Protein AF-A0A532D9R1-F1 (afdb_monomer_lite)

Structure (mmCIF, N/CA/C/O backbone):
data_AF-A0A532D9R1-F1
#
_entry.id   AF-A0A532D9R1-F1
#
loop_
_atom_site.group_PDB
_atom_site.id
_atom_site.type_symbol
_atom_site.label_atom_id
_atom_site.label_alt_id
_atom_site.label_comp_id
_atom_site.label_asym_id
_atom_site.label_entity_id
_atom_site.label_seq_id
_atom_site.pdbx_PDB_ins_code
_atom_site.Cartn_x
_atom_site.Cartn_y
_atom_site.Cartn_z
_atom_site.occupancy
_atom_site.B_iso_or_equiv
_atom_site.auth_seq_id
_atom_site.auth_comp_id
_atom_site.auth_asym_id
_atom_site.auth_atom_id
_atom_site.pdbx_PDB_model_num
ATOM 1 N N . MET A 1 1 ? 52.758 15.182 -0.377 1.00 34.88 1 MET A N 1
ATOM 2 C CA . MET A 1 1 ? 51.435 15.704 0.026 1.00 34.88 1 MET A CA 1
ATOM 3 C C . MET A 1 1 ? 50.407 15.158 -0.951 1.00 34.88 1 MET A C 1
ATOM 5 O O . MET A 1 1 ? 50.295 15.685 -2.047 1.00 34.88 1 MET A O 1
ATOM 9 N N . ASN A 1 2 ? 49.733 14.063 -0.595 1.00 30.78 2 ASN A N 1
ATOM 10 C CA . ASN A 1 2 ? 48.657 13.488 -1.401 1.00 30.78 2 ASN A CA 1
ATOM 11 C C . ASN A 1 2 ? 47.328 13.952 -0.807 1.00 30.78 2 ASN A C 1
ATOM 13 O O . ASN A 1 2 ? 46.931 13.490 0.258 1.00 30.78 2 ASN A O 1
ATOM 17 N N . ALA A 1 3 ? 46.669 14.891 -1.483 1.00 38.41 3 ALA A N 1
ATOM 18 C CA . ALA A 1 3 ? 45.278 15.217 -1.218 1.00 38.41 3 ALA A CA 1
ATOM 19 C C . ALA A 1 3 ? 44.418 14.140 -1.889 1.00 38.41 3 ALA A C 1
ATOM 21 O O . ALA A 1 3 ? 44.092 14.230 -3.073 1.00 38.41 3 ALA A O 1
ATOM 22 N N . GLN A 1 4 ? 44.106 13.087 -1.136 1.00 40.19 4 GLN A N 1
ATOM 23 C CA . GLN A 1 4 ? 43.098 12.113 -1.524 1.00 40.19 4 GLN A CA 1
ATOM 24 C C . GLN A 1 4 ? 41.750 12.828 -1.431 1.00 40.19 4 GLN A C 1
ATOM 26 O O . GLN A 1 4 ? 41.232 13.072 -0.345 1.00 40.19 4 GLN A O 1
ATOM 31 N N . ARG A 1 5 ? 41.254 13.281 -2.587 1.00 39.78 5 ARG A N 1
ATOM 32 C CA . ARG A 1 5 ? 39.916 13.849 -2.716 1.00 39.78 5 ARG A CA 1
ATOM 33 C C . ARG A 1 5 ? 38.932 12.757 -2.329 1.00 39.78 5 ARG A C 1
ATOM 35 O O . ARG A 1 5 ? 38.828 11.749 -3.022 1.00 39.78 5 ARG A O 1
ATOM 42 N N . ASP A 1 6 ? 38.284 12.980 -1.196 1.00 38.47 6 ASP A N 1
ATOM 43 C CA . ASP A 1 6 ? 37.125 12.244 -0.725 1.00 38.47 6 ASP A CA 1
ATOM 44 C C . ASP A 1 6 ? 36.079 12.290 -1.846 1.00 38.47 6 ASP A C 1
ATOM 46 O O . ASP A 1 6 ? 35.483 13.332 -2.137 1.00 38.47 6 ASP A O 1
ATOM 50 N N . ALA A 1 7 ? 35.989 11.192 -2.596 1.00 39.72 7 ALA A N 1
ATOM 51 C CA . ALA A 1 7 ? 35.008 11.031 -3.646 1.00 39.72 7 ALA A CA 1
ATOM 52 C C . ALA A 1 7 ? 33.656 10.950 -2.944 1.00 39.72 7 ALA A C 1
ATOM 54 O O . ALA A 1 7 ? 33.325 9.935 -2.330 1.00 39.72 7 ALA A O 1
ATOM 55 N N . GLY A 1 8 ? 32.929 12.067 -2.991 1.00 31.81 8 GLY A N 1
ATOM 56 C CA . GLY A 1 8 ? 31.609 12.219 -2.407 1.00 31.81 8 GLY A CA 1
ATOM 57 C C . GLY A 1 8 ? 30.758 10.987 -2.676 1.00 31.81 8 GLY A C 1
ATOM 58 O O . GLY A 1 8 ? 30.508 10.627 -3.827 1.00 31.81 8 GLY A O 1
ATOM 59 N N . LYS A 1 9 ? 30.326 10.339 -1.591 1.00 34.97 9 LYS A N 1
ATOM 60 C CA . LYS A 1 9 ? 29.245 9.361 -1.620 1.00 34.97 9 LYS A CA 1
ATOM 61 C C . LYS A 1 9 ? 28.060 10.012 -2.320 1.00 34.97 9 LYS A C 1
ATOM 63 O O . LYS A 1 9 ? 27.402 10.880 -1.749 1.00 34.97 9 LYS A O 1
ATOM 68 N N . VAL A 1 10 ? 27.803 9.575 -3.546 1.00 36.53 10 VAL A N 1
ATOM 69 C CA . VAL A 1 10 ? 26.497 9.705 -4.181 1.00 36.53 10 VAL A CA 1
ATOM 70 C C . VAL A 1 10 ? 25.509 9.111 -3.181 1.00 36.53 10 VAL A C 1
ATOM 72 O O . VAL A 1 10 ? 25.589 7.926 -2.855 1.00 36.53 10 VAL A O 1
ATOM 75 N N . GLN A 1 11 ? 24.674 9.961 -2.583 1.00 37.38 11 GLN A N 1
ATOM 76 C CA . GLN A 1 11 ? 23.560 9.497 -1.771 1.00 37.38 11 GLN A CA 1
ATOM 77 C C . GLN A 1 11 ? 22.656 8.722 -2.719 1.00 37.38 11 GLN A C 1
ATOM 79 O O . GLN A 1 11 ? 22.091 9.284 -3.655 1.00 37.38 11 GLN A O 1
ATOM 84 N N . ASP A 1 12 ? 22.633 7.412 -2.525 1.00 37.97 12 ASP A N 1
ATOM 85 C CA . ASP A 1 12 ? 21.871 6.464 -3.315 1.00 37.97 12 ASP A CA 1
ATOM 86 C C . ASP A 1 12 ? 20.381 6.710 -3.043 1.00 37.97 12 ASP A C 1
ATOM 88 O O . ASP A 1 12 ? 19.789 6.135 -2.134 1.00 37.97 12 ASP A O 1
ATOM 92 N N . GLY A 1 13 ? 19.790 7.657 -3.778 1.00 40.78 13 GLY A N 1
ATOM 93 C CA . GLY A 1 13 ? 18.375 8.034 -3.686 1.00 40.78 13 GLY A CA 1
ATOM 94 C C . GLY A 1 13 ? 17.411 6.902 -4.056 1.00 40.78 13 GLY A C 1
ATOM 95 O O . GLY A 1 13 ? 16.208 7.051 -3.873 1.00 40.78 13 GLY A O 1
ATOM 96 N N . ASN A 1 14 ? 17.944 5.767 -4.521 1.00 48.91 14 ASN A N 1
ATOM 97 C CA . ASN A 1 14 ? 17.221 4.529 -4.796 1.00 48.91 14 ASN A CA 1
ATOM 98 C C . ASN A 1 14 ? 17.449 3.441 -3.732 1.00 48.91 14 ASN A C 1
ATOM 100 O O . ASN A 1 14 ? 16.889 2.346 -3.845 1.00 48.91 14 ASN A O 1
ATOM 104 N N . ALA A 1 15 ? 18.251 3.700 -2.694 1.00 62.00 15 ALA A N 1
ATOM 105 C CA . ALA A 1 15 ? 18.447 2.738 -1.622 1.00 62.00 15 ALA A CA 1
ATOM 106 C C . ALA A 1 15 ? 17.147 2.590 -0.825 1.00 62.00 15 ALA A C 1
ATOM 108 O O . ALA A 1 15 ? 16.707 3.507 -0.131 1.00 62.00 15 ALA A O 1
ATOM 109 N N . THR A 1 16 ? 16.534 1.406 -0.912 1.00 75.75 16 THR A N 1
ATOM 110 C CA . THR A 1 16 ? 15.361 1.067 -0.098 1.00 75.75 16 THR A CA 1
ATOM 111 C C . THR A 1 16 ? 15.699 1.293 1.384 1.00 75.75 16 THR A C 1
ATOM 113 O O . THR A 1 16 ? 16.700 0.732 1.849 1.00 75.75 16 THR A O 1
ATOM 116 N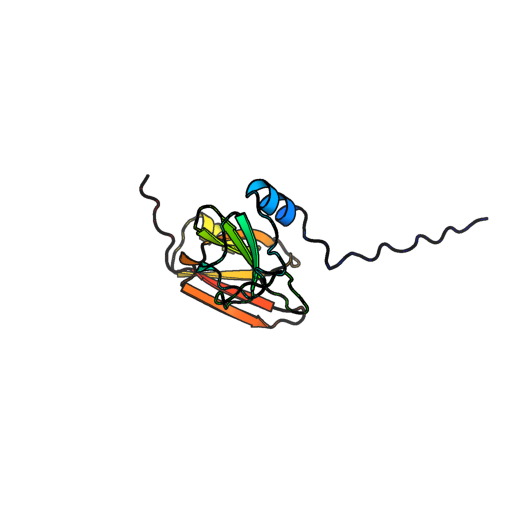 N . PRO A 1 17 ? 14.890 2.055 2.144 1.00 86.06 17 PRO A N 1
ATOM 117 C CA . PRO A 1 17 ? 15.116 2.275 3.570 1.00 86.06 17 PRO A CA 1
ATOM 118 C C . PRO A 1 17 ? 15.278 0.964 4.356 1.00 86.06 17 PRO A C 1
ATOM 120 O O . PRO A 1 17 ? 14.618 -0.036 4.070 1.00 86.06 17 PRO A O 1
ATOM 123 N N . ARG A 1 18 ? 16.155 0.954 5.373 1.00 89.25 18 ARG A N 1
ATOM 124 C CA . ARG A 1 18 ? 16.474 -0.263 6.156 1.00 89.25 18 ARG A CA 1
ATOM 125 C C . ARG A 1 18 ? 15.252 -0.888 6.823 1.00 89.25 18 ARG A C 1
ATOM 127 O O . ARG A 1 18 ? 15.166 -2.104 6.920 1.00 89.25 18 ARG A O 1
ATOM 134 N N . GLU A 1 19 ? 14.329 -0.061 7.286 1.00 91.12 19 GLU A N 1
ATOM 135 C CA . GLU A 1 19 ? 13.066 -0.492 7.888 1.00 91.12 19 GLU A CA 1
ATOM 136 C C . GLU A 1 19 ? 12.165 -1.246 6.904 1.00 91.12 19 GLU A C 1
ATOM 138 O O . GLU A 1 19 ? 11.629 -2.283 7.274 1.00 91.12 19 GLU A O 1
ATOM 143 N N . VAL A 1 20 ? 12.088 -0.813 5.639 1.00 91.94 20 VAL A N 1
ATOM 144 C CA . VAL A 1 20 ? 11.348 -1.528 4.586 1.00 91.94 20 VAL A CA 1
ATOM 145 C C . VAL A 1 20 ? 12.028 -2.863 4.278 1.00 91.94 20 VAL A C 1
ATOM 147 O O . VAL A 1 20 ? 11.363 -3.886 4.157 1.00 91.94 20 VAL A O 1
ATOM 150 N N . GLN A 1 21 ? 13.366 -2.895 4.212 1.00 93.19 21 GLN A N 1
ATOM 151 C CA . GLN A 1 21 ? 14.101 -4.156 4.033 1.00 93.19 21 GLN A CA 1
ATOM 152 C C . GLN A 1 21 ? 13.870 -5.132 5.194 1.00 93.19 21 GLN A C 1
ATOM 154 O O . GLN A 1 21 ? 13.704 -6.329 4.961 1.00 93.19 21 GLN A O 1
ATOM 159 N N . ARG A 1 22 ? 13.843 -4.627 6.435 1.00 94.44 22 ARG A N 1
ATOM 160 C CA . ARG A 1 22 ? 13.523 -5.427 7.620 1.00 94.44 22 ARG A CA 1
ATOM 161 C C . ARG A 1 22 ? 12.101 -5.981 7.527 1.00 94.44 22 ARG A C 1
ATOM 163 O O . ARG A 1 22 ? 11.944 -7.185 7.692 1.00 94.44 22 ARG A O 1
ATOM 170 N N . LEU A 1 23 ? 11.120 -5.141 7.187 1.00 94.62 23 LEU A N 1
ATOM 171 C CA . LEU A 1 23 ? 9.719 -5.546 7.044 1.00 94.62 23 LEU A CA 1
ATOM 172 C C . LEU A 1 23 ? 9.561 -6.668 6.005 1.00 94.62 23 LEU A C 1
ATOM 174 O O . LEU A 1 23 ? 9.000 -7.717 6.307 1.00 94.62 23 LEU A O 1
ATOM 178 N N . ARG A 1 24 ? 10.165 -6.508 4.817 1.00 95.88 24 ARG A N 1
ATOM 179 C CA . ARG A 1 24 ? 10.184 -7.554 3.778 1.00 95.88 24 ARG A CA 1
ATOM 180 C C . ARG A 1 24 ? 10.771 -8.868 4.287 1.00 95.88 24 ARG A C 1
ATOM 182 O O . ARG A 1 24 ? 10.243 -9.927 3.976 1.00 95.88 24 ARG A O 1
ATOM 189 N N . HIS A 1 25 ? 11.870 -8.817 5.039 1.00 95.88 25 HIS A N 1
ATOM 190 C CA . HIS A 1 25 ? 12.511 -10.019 5.571 1.00 95.88 25 HIS A CA 1
ATOM 191 C C . HIS A 1 25 ? 11.648 -10.707 6.638 1.00 95.88 25 HIS A C 1
ATOM 193 O O . HIS A 1 25 ? 11.501 -11.926 6.606 1.00 95.88 25 HIS A O 1
ATOM 199 N N . GLU A 1 26 ? 11.076 -9.942 7.570 1.00 95.44 26 GLU A N 1
ATOM 200 C CA . GLU A 1 26 ? 10.178 -10.450 8.618 1.00 95.44 26 GLU A CA 1
ATOM 201 C C . GLU A 1 26 ? 8.955 -11.156 8.015 1.00 95.44 26 GLU A C 1
ATOM 203 O O . GLU A 1 26 ? 8.581 -12.233 8.474 1.00 95.44 26 GLU A O 1
ATOM 208 N N . GLN A 1 27 ? 8.414 -10.611 6.924 1.00 95.56 27 GLN A N 1
ATOM 209 C CA . GLN A 1 27 ? 7.274 -11.155 6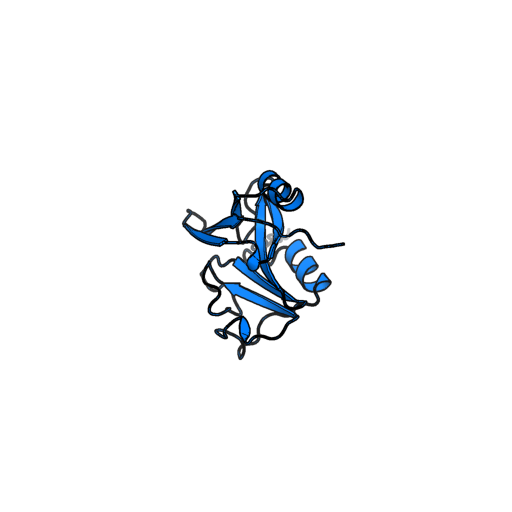.180 1.00 95.56 27 GLN A CA 1
ATOM 210 C C . GLN A 1 27 ? 7.668 -12.165 5.083 1.00 95.56 27 GLN A C 1
ATOM 212 O O . GLN A 1 27 ? 6.816 -12.621 4.323 1.00 95.56 27 GLN A O 1
ATOM 217 N N . GLN A 1 28 ? 8.957 -12.521 4.978 1.00 95.75 28 GLN A N 1
ATOM 218 C CA . GLN A 1 28 ? 9.504 -13.456 3.981 1.00 95.75 28 GLN A CA 1
ATOM 219 C C . GLN A 1 28 ? 9.158 -13.098 2.524 1.00 95.75 28 GLN A C 1
ATOM 221 O O . GLN A 1 28 ? 8.947 -13.969 1.678 1.00 95.75 28 GLN A O 1
ATOM 226 N N . LEU A 1 29 ? 9.117 -11.804 2.215 1.00 97.25 29 LEU A N 1
ATOM 227 C CA . LEU A 1 29 ? 8.734 -11.308 0.902 1.00 97.25 29 LEU A CA 1
ATOM 228 C C . LEU A 1 29 ? 9.897 -11.334 -0.082 1.00 97.25 29 LEU A C 1
ATOM 230 O O . LEU A 1 29 ? 11.017 -10.902 0.210 1.00 97.25 29 LEU A O 1
ATOM 234 N N . ARG A 1 30 ? 9.594 -11.733 -1.314 1.00 96.38 30 ARG A N 1
ATOM 235 C CA . ARG A 1 30 ? 10.472 -11.551 -2.474 1.00 96.38 30 ARG A CA 1
ATOM 236 C C . ARG A 1 30 ? 9.906 -10.497 -3.431 1.00 96.38 30 ARG A C 1
ATOM 238 O O . ARG A 1 30 ? 8.691 -10.313 -3.481 1.00 96.38 30 ARG A O 1
ATOM 245 N N . PRO A 1 31 ? 10.745 -9.823 -4.234 1.00 96.19 31 PRO A N 1
ATOM 246 C CA . PRO A 1 31 ? 10.226 -8.978 -5.301 1.00 96.19 31 PRO A CA 1
ATOM 247 C C . PRO A 1 31 ? 9.454 -9.814 -6.328 1.00 96.19 31 PRO A C 1
ATOM 249 O O . PRO A 1 31 ? 9.691 -11.022 -6.489 1.00 96.19 31 PRO A O 1
ATOM 252 N N . LEU A 1 32 ? 8.573 -9.148 -7.074 1.00 95.81 32 LEU A N 1
ATOM 253 C CA . LEU A 1 32 ? 8.010 -9.716 -8.295 1.00 95.81 32 LEU A CA 1
ATOM 254 C C . LEU A 1 32 ? 9.112 -10.051 -9.299 1.00 95.81 32 LEU A C 1
ATOM 256 O O . LEU A 1 32 ? 10.063 -9.294 -9.503 1.00 95.81 32 LEU A O 1
ATOM 260 N N . THR A 1 33 ? 8.954 -11.191 -9.957 1.00 94.69 33 THR A N 1
ATOM 261 C CA . THR A 1 33 ? 9.775 -11.576 -11.103 1.00 94.69 33 THR A CA 1
ATOM 262 C C . THR A 1 33 ? 9.333 -10.831 -12.364 1.00 94.69 33 THR A C 1
ATOM 264 O O . THR A 1 33 ? 8.229 -10.293 -12.441 1.00 94.69 33 THR A O 1
ATOM 267 N N . GLU A 1 34 ? 10.158 -10.860 -13.412 1.00 91.94 34 GLU A N 1
ATOM 268 C CA . GLU A 1 34 ? 9.803 -10.277 -14.715 1.00 91.94 34 GLU A CA 1
ATOM 269 C C . GLU A 1 34 ? 8.518 -10.871 -15.309 1.00 91.94 34 GLU A C 1
ATOM 271 O O . GLU A 1 34 ? 7.767 -10.165 -15.974 1.00 91.94 34 GLU A O 1
ATOM 276 N N . ARG A 1 35 ? 8.241 -12.155 -15.045 1.00 93.06 35 ARG A N 1
ATOM 277 C CA . ARG A 1 35 ? 7.025 -12.838 -15.518 1.00 93.06 35 ARG A CA 1
ATOM 278 C C . ARG A 1 35 ? 5.772 -12.406 -14.764 1.00 93.06 35 ARG A C 1
ATOM 280 O O . ARG A 1 35 ? 4.680 -12.495 -15.307 1.00 93.06 35 ARG A O 1
ATOM 287 N N . GLU A 1 36 ? 5.934 -11.981 -13.518 1.00 95.38 36 GLU A N 1
ATOM 288 C CA . GLU A 1 36 ? 4.845 -11.522 -12.655 1.00 95.38 36 GLU A CA 1
ATOM 289 C C . GLU A 1 36 ? 4.572 -10.020 -12.827 1.00 95.38 36 GLU A C 1
ATOM 291 O O . GLU A 1 36 ? 3.506 -9.534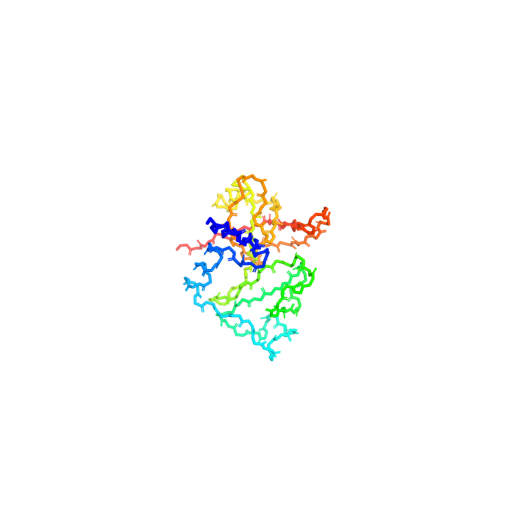 -12.456 1.00 95.38 36 GLU A O 1
ATOM 296 N N . ASN A 1 37 ? 5.504 -9.274 -13.424 1.00 93.75 37 ASN A N 1
ATOM 297 C CA . ASN A 1 37 ? 5.356 -7.850 -13.692 1.00 93.75 37 ASN A CA 1
ATOM 298 C C . ASN A 1 37 ? 4.143 -7.560 -14.594 1.00 93.75 37 ASN A C 1
ATOM 300 O O . ASN A 1 37 ? 4.019 -8.109 -15.686 1.00 93.75 37 ASN A O 1
ATOM 304 N N . GLY A 1 38 ? 3.258 -6.670 -14.148 1.00 91.94 38 GLY A N 1
ATOM 305 C CA . GLY A 1 38 ? 2.012 -6.341 -14.843 1.00 91.94 38 GLY A CA 1
ATOM 306 C C . GLY A 1 38 ? 0.898 -7.375 -14.651 1.00 91.94 38 GLY A C 1
ATOM 307 O O . GLY A 1 38 ? -0.157 -7.254 -15.269 1.00 91.94 38 GLY A O 1
ATOM 308 N N . THR A 1 39 ? 1.101 -8.380 -13.796 1.00 93.75 39 THR A N 1
ATOM 309 C CA . THR A 1 39 ? 0.062 -9.359 -13.458 1.00 93.75 39 THR A CA 1
ATOM 310 C C . THR A 1 39 ? -0.901 -8.778 -12.430 1.00 93.75 39 THR A C 1
ATOM 312 O O . THR A 1 39 ? -0.506 -8.005 -11.551 1.00 93.75 39 THR A O 1
ATOM 315 N N . LYS A 1 40 ? -2.175 -9.175 -12.528 1.00 93.31 40 LYS A N 1
ATOM 316 C CA . LYS A 1 40 ? -3.191 -8.807 -11.545 1.00 93.31 40 LYS A CA 1
ATOM 317 C C . LYS A 1 40 ? -2.873 -9.358 -10.168 1.00 93.31 40 LYS A C 1
ATOM 319 O O . LYS A 1 40 ? -2.494 -10.520 -10.044 1.00 93.31 40 LYS A O 1
ATOM 324 N N . ILE A 1 41 ? -3.110 -8.555 -9.138 1.00 92.38 41 ILE A N 1
ATOM 325 C CA . ILE A 1 41 ? -2.756 -8.907 -7.762 1.00 92.38 41 ILE A CA 1
ATOM 326 C C . ILE A 1 41 ? -3.448 -10.175 -7.243 1.00 92.38 41 ILE A C 1
ATOM 328 O O . ILE A 1 41 ? -2.851 -10.963 -6.505 1.00 92.38 41 ILE A O 1
ATOM 332 N N . GLU A 1 42 ? -4.676 -10.421 -7.698 1.00 91.12 42 GLU A N 1
ATOM 333 C CA . GLU A 1 42 ? -5.447 -11.638 -7.420 1.00 91.12 42 GLU A CA 1
ATOM 334 C C . GLU A 1 42 ? -4.752 -12.913 -7.929 1.00 91.12 42 GLU A C 1
ATOM 336 O O . GLU A 1 42 ? -4.845 -13.956 -7.290 1.00 91.12 42 GLU A O 1
ATOM 341 N N . ASN A 1 43 ? -3.989 -12.815 -9.024 1.00 94.44 43 ASN A N 1
ATOM 342 C CA . ASN A 1 43 ? -3.313 -13.941 -9.678 1.00 94.44 43 ASN A CA 1
ATOM 343 C C . ASN A 1 43 ? -1.860 -14.132 -9.218 1.00 94.44 43 ASN A C 1
ATOM 345 O O . ASN A 1 43 ? -1.206 -15.091 -9.628 1.00 94.44 43 ASN A O 1
ATOM 349 N N . LEU A 1 44 ? -1.331 -13.214 -8.407 1.00 95.62 44 LEU A N 1
ATOM 350 C CA . LEU A 1 44 ? 0.016 -13.322 -7.853 1.00 95.62 44 LEU A CA 1
ATOM 351 C C . LEU A 1 44 ? 0.042 -14.290 -6.660 1.00 95.62 44 LEU A C 1
ATOM 353 O O . LEU A 1 44 ? -0.952 -14.383 -5.938 1.00 95.62 44 LEU A O 1
ATOM 357 N N . PRO A 1 45 ? 1.155 -14.997 -6.412 1.00 96.12 45 PRO A N 1
ATOM 358 C CA . PRO A 1 45 ? 1.303 -15.805 -5.205 1.00 96.12 45 PRO A CA 1
ATOM 359 C C . PRO A 1 45 ? 1.449 -14.923 -3.955 1.00 96.12 45 PRO A C 1
ATOM 361 O O . PRO A 1 45 ? 1.744 -13.733 -4.060 1.00 96.12 45 PRO A O 1
ATOM 364 N N . ASP A 1 46 ? 1.285 -15.519 -2.776 1.00 96.88 46 ASP A N 1
ATOM 365 C CA . ASP A 1 46 ? 1.687 -14.894 -1.510 1.00 96.88 46 ASP A CA 1
ATOM 366 C C . ASP A 1 46 ? 3.217 -14.847 -1.365 1.00 96.88 46 ASP A C 1
ATOM 368 O O . ASP A 1 46 ? 3.956 -15.555 -2.057 1.00 96.88 46 ASP A O 1
ATOM 372 N N . GLY A 1 47 ? 3.694 -14.018 -0.435 1.00 97.31 47 GLY A N 1
ATOM 373 C CA . GLY A 1 47 ? 5.117 -13.845 -0.153 1.00 97.31 47 GLY A CA 1
ATOM 374 C C . GLY A 1 47 ? 5.805 -12.914 -1.148 1.00 97.31 47 GLY A C 1
ATOM 375 O O . GLY A 1 47 ? 6.990 -13.086 -1.439 1.00 97.31 47 GLY A O 1
ATOM 376 N N . ILE A 1 48 ? 5.071 -11.952 -1.715 1.00 97.56 48 ILE A N 1
ATOM 377 C CA . ILE A 1 48 ? 5.601 -11.024 -2.717 1.00 97.56 48 ILE A CA 1
ATOM 378 C C . ILE A 1 48 ? 5.467 -9.567 -2.293 1.00 97.56 48 ILE A C 1
ATOM 380 O O . ILE A 1 48 ? 4.590 -9.199 -1.513 1.00 97.56 48 ILE A O 1
ATOM 384 N N . TYR A 1 49 ? 6.324 -8.728 -2.867 1.00 96.94 49 TYR A N 1
ATOM 385 C CA . TYR A 1 49 ? 6.104 -7.291 -2.923 1.00 96.94 49 TYR A CA 1
ATOM 386 C C . TYR A 1 49 ? 6.291 -6.758 -4.342 1.00 96.94 49 TYR A C 1
ATOM 388 O O . TYR A 1 49 ? 7.123 -7.242 -5.117 1.00 96.94 49 TYR A O 1
ATOM 396 N N . GLY A 1 50 ? 5.517 -5.731 -4.664 1.00 95.31 50 GLY A N 1
ATOM 397 C CA . GLY A 1 50 ? 5.595 -4.982 -5.910 1.00 95.31 50 GLY A CA 1
ATOM 398 C C . GLY A 1 50 ? 5.219 -3.525 -5.687 1.00 95.31 50 GLY A C 1
ATOM 399 O O . GLY A 1 50 ? 5.143 -3.053 -4.555 1.00 95.31 50 GLY A O 1
ATOM 400 N N . PHE A 1 51 ? 4.975 -2.806 -6.774 1.00 94.38 51 PHE A N 1
ATOM 401 C CA . PHE A 1 51 ? 4.678 -1.382 -6.730 1.00 94.38 51 PHE A CA 1
ATOM 402 C C . PHE A 1 51 ? 3.433 -1.063 -7.535 1.00 94.38 51 PHE A C 1
ATOM 404 O O . PHE A 1 51 ? 3.247 -1.585 -8.637 1.00 94.38 51 PHE A O 1
ATOM 411 N N . SER A 1 52 ? 2.603 -0.180 -6.996 1.00 92.88 52 SER A N 1
ATOM 412 C CA . SER A 1 52 ? 1.520 0.433 -7.751 1.00 92.88 52 SER A CA 1
ATOM 413 C C . SER A 1 52 ? 1.148 1.795 -7.184 1.00 92.88 52 SER A C 1
ATOM 415 O O . SER A 1 52 ? 1.531 2.148 -6.071 1.00 92.88 52 SER A O 1
ATOM 417 N N . MET A 1 53 ? 0.410 2.573 -7.966 1.00 91.31 53 MET A N 1
ATOM 418 C CA . MET A 1 53 ? -0.245 3.783 -7.477 1.00 91.31 53 MET A CA 1
ATOM 419 C C . MET A 1 53 ? -1.531 3.391 -6.715 1.00 91.31 53 MET A C 1
ATOM 421 O O . MET A 1 53 ? -1.566 2.347 -6.065 1.00 91.31 53 MET A O 1
ATOM 425 N N . CYS A 1 54 ? -2.612 4.172 -6.803 1.00 91.31 54 CYS A N 1
ATOM 426 C CA . CYS A 1 54 ? -3.885 3.786 -6.180 1.00 91.31 54 CYS A CA 1
ATOM 427 C C . CYS A 1 54 ? -4.628 2.665 -6.929 1.00 91.31 54 CYS A C 1
ATOM 429 O O . CYS A 1 54 ? -5.576 2.094 -6.394 1.00 91.31 54 CYS A O 1
ATOM 431 N N . ASN A 1 55 ? -4.226 2.347 -8.165 1.00 85.56 55 ASN A N 1
ATOM 432 C CA . ASN A 1 55 ? -4.813 1.247 -8.922 1.00 85.56 55 ASN A CA 1
ATOM 433 C C . ASN A 1 55 ? -4.122 -0.088 -8.594 1.00 85.56 55 ASN A C 1
ATOM 435 O O . ASN A 1 55 ? -2.953 -0.271 -8.919 1.00 85.56 55 ASN A O 1
ATOM 439 N N . LEU A 1 56 ? -4.845 -1.050 -8.025 1.00 86.12 56 LEU A N 1
ATOM 440 C CA . LEU A 1 56 ? -4.324 -2.385 -7.706 1.00 86.12 56 LEU A CA 1
ATOM 441 C C . LEU A 1 56 ? -4.606 -3.449 -8.782 1.00 86.12 56 LEU A C 1
ATOM 443 O O . LEU A 1 56 ? -4.341 -4.630 -8.556 1.00 86.12 56 LEU A O 1
ATOM 447 N N . ASP A 1 57 ? -5.086 -3.051 -9.964 1.00 87.94 57 ASP A N 1
ATOM 448 C CA . ASP A 1 57 ? -5.363 -3.960 -11.084 1.00 87.94 57 ASP A CA 1
ATOM 449 C C . ASP A 1 57 ? -4.137 -4.760 -11.518 1.00 87.94 57 ASP A C 1
ATOM 451 O O . ASP A 1 57 ? -4.278 -5.877 -12.000 1.00 87.94 57 ASP A O 1
ATOM 455 N N . SER A 1 58 ? -2.933 -4.201 -11.383 1.00 91.19 58 SER A N 1
ATOM 456 C CA . SER A 1 58 ? -1.682 -4.876 -11.725 1.00 91.19 58 SER A CA 1
ATOM 457 C C . SER A 1 58 ? -0.523 -4.311 -10.921 1.00 91.19 58 SER A C 1
ATOM 459 O O . SER A 1 58 ? -0.457 -3.097 -10.725 1.00 91.19 58 SER A O 1
ATOM 461 N N . LEU A 1 59 ? 0.415 -5.166 -10.517 1.00 93.00 59 LEU A N 1
ATOM 462 C CA . LEU A 1 59 ? 1.617 -4.731 -9.807 1.00 93.00 59 LEU A CA 1
ATOM 463 C C . LEU A 1 59 ? 2.834 -4.675 -10.724 1.00 93.00 59 LEU A C 1
ATOM 465 O O . LEU A 1 59 ? 3.006 -5.505 -11.617 1.00 93.00 59 LEU A O 1
ATOM 469 N N . ARG A 1 60 ? 3.717 -3.713 -10.461 1.00 92.25 60 ARG A N 1
ATOM 470 C CA . ARG A 1 60 ? 5.007 -3.577 -11.138 1.00 92.25 60 ARG A CA 1
ATOM 471 C C . ARG A 1 60 ? 6.141 -4.118 -10.279 1.00 92.25 60 ARG A C 1
ATOM 473 O O . ARG A 1 60 ? 6.144 -3.944 -9.065 1.00 92.25 60 ARG A O 1
ATOM 480 N N . ALA A 1 61 ? 7.136 -4.731 -10.911 1.00 91.50 61 ALA A N 1
ATOM 481 C CA . ALA A 1 61 ? 8.333 -5.227 -10.227 1.00 91.50 61 ALA A CA 1
ATOM 482 C C . ALA A 1 61 ? 9.294 -4.104 -9.800 1.00 91.50 61 ALA A C 1
ATOM 484 O O . ALA A 1 61 ? 10.129 -4.297 -8.920 1.00 91.50 61 ALA A O 1
ATOM 485 N N . ASN A 1 62 ? 9.184 -2.921 -10.409 1.00 87.12 62 ASN A N 1
ATOM 486 C CA . ASN A 1 62 ? 9.989 -1.748 -10.092 1.00 87.12 62 ASN A CA 1
ATOM 487 C C . ASN A 1 62 ? 9.118 -0.485 -10.006 1.00 87.12 62 ASN A C 1
ATOM 489 O O . ASN A 1 62 ? 8.026 -0.420 -10.571 1.00 87.12 62 ASN A O 1
ATOM 493 N N . ARG A 1 63 ? 9.615 0.529 -9.289 1.00 80.94 63 ARG A N 1
ATOM 494 C CA . ARG A 1 63 ? 8.961 1.845 -9.183 1.00 80.94 63 ARG A CA 1
ATOM 495 C C . ARG A 1 63 ? 9.049 2.641 -10.496 1.00 80.94 63 ARG A C 1
ATOM 497 O O . ARG A 1 63 ? 8.219 3.515 -10.737 1.00 80.94 63 ARG A O 1
ATOM 504 N N . GLY A 1 64 ? 10.010 2.316 -11.368 1.00 70.81 64 GLY A N 1
ATOM 505 C CA . GLY A 1 64 ? 10.308 3.102 -12.571 1.00 70.81 64 GLY A CA 1
ATOM 506 C C . GLY A 1 64 ? 10.540 4.575 -12.218 1.00 70.81 64 GLY A C 1
ATOM 507 O O . GLY A 1 64 ? 11.106 4.868 -11.168 1.00 70.81 64 GLY A O 1
ATOM 508 N N . ASP A 1 65 ? 10.019 5.482 -13.045 1.00 64.38 65 ASP A N 1
ATOM 509 C CA . ASP A 1 65 ? 10.031 6.935 -12.794 1.00 64.38 65 ASP A CA 1
ATOM 510 C C . ASP A 1 65 ? 8.838 7.409 -11.939 1.00 64.38 65 ASP A C 1
ATOM 512 O O . ASP A 1 65 ? 8.611 8.605 -11.756 1.00 64.38 65 ASP A O 1
ATOM 516 N N . THR A 1 66 ? 8.020 6.476 -11.443 1.00 63.09 66 THR A N 1
ATOM 517 C CA . THR A 1 66 ? 6.794 6.781 -10.700 1.00 63.09 66 THR A CA 1
ATOM 518 C C . THR A 1 66 ? 6.996 6.593 -9.203 1.00 63.09 66 THR A C 1
ATOM 520 O O . THR A 1 66 ? 7.456 5.547 -8.747 1.00 63.09 66 THR A O 1
ATOM 523 N N . PHE A 1 67 ? 6.581 7.580 -8.408 1.00 76.25 67 PHE A N 1
ATOM 524 C CA . PHE A 1 67 ? 6.541 7.499 -6.945 1.00 76.25 67 PHE A CA 1
ATOM 525 C C . PHE A 1 67 ? 5.366 6.621 -6.482 1.00 76.25 67 PHE A C 1
ATOM 527 O O . PHE A 1 67 ? 4.467 7.099 -5.805 1.00 76.25 67 PHE A O 1
ATOM 534 N N . SER A 1 68 ? 5.359 5.351 -6.887 1.00 88.62 68 SER A N 1
ATOM 535 C CA . SER A 1 68 ? 4.335 4.351 -6.546 1.00 88.62 68 SER A CA 1
ATOM 536 C C . SER A 1 68 ? 4.424 3.937 -5.078 1.00 88.62 68 SER A C 1
ATOM 538 O O . SER A 1 68 ? 5.518 3.947 -4.524 1.00 88.62 68 SER A O 1
ATOM 540 N N . LEU A 1 69 ? 3.325 3.514 -4.454 1.00 92.12 69 LEU A N 1
ATOM 541 C CA . LEU A 1 69 ? 3.360 2.807 -3.172 1.00 92.12 69 LEU A CA 1
ATOM 542 C C . LEU A 1 69 ? 3.964 1.414 -3.336 1.00 92.12 69 LEU A C 1
ATOM 544 O O . LEU A 1 69 ? 3.959 0.827 -4.421 1.00 92.12 69 LEU A O 1
ATOM 548 N N . GLU A 1 70 ? 4.496 0.894 -2.238 1.00 94.81 70 GLU A N 1
ATOM 549 C CA . GLU A 1 70 ? 4.866 -0.509 -2.154 1.00 94.81 70 GLU A CA 1
ATOM 550 C C . GLU A 1 70 ? 3.660 -1.321 -1.710 1.00 94.81 70 GLU A C 1
ATOM 552 O O . GLU A 1 70 ? 2.936 -0.918 -0.801 1.00 94.81 70 GLU A O 1
ATOM 557 N N . ILE A 1 71 ? 3.433 -2.438 -2.388 1.00 96.56 71 ILE A N 1
ATOM 558 C CA . ILE A 1 71 ? 2.308 -3.326 -2.140 1.00 96.56 71 ILE A CA 1
ATOM 559 C C . ILE A 1 71 ? 2.871 -4.663 -1.698 1.00 96.56 71 ILE A C 1
ATOM 561 O O . ILE A 1 71 ? 3.639 -5.280 -2.440 1.00 96.56 71 ILE A O 1
ATOM 565 N N . HIS A 1 72 ? 2.493 -5.103 -0.504 1.00 97.12 72 HIS A N 1
ATOM 566 C CA . HIS A 1 72 ? 2.843 -6.421 0.013 1.00 97.12 72 HIS A CA 1
ATOM 567 C C . HIS A 1 72 ? 1.658 -7.367 -0.152 1.00 97.12 72 HIS A C 1
ATOM 569 O O . HIS A 1 72 ? 0.504 -6.961 -0.013 1.00 97.12 72 HIS A O 1
ATOM 575 N N . LYS A 1 73 ? 1.943 -8.638 -0.435 1.00 97.06 73 LYS A N 1
ATOM 576 C CA . LYS A 1 73 ? 0.958 -9.716 -0.374 1.00 97.06 73 LYS A CA 1
ATOM 577 C C . LYS A 1 73 ? 1.540 -10.874 0.423 1.00 97.06 73 LYS A C 1
ATOM 579 O O . LYS A 1 73 ? 2.496 -11.512 -0.020 1.00 97.06 73 LYS A O 1
ATOM 584 N N . HIS A 1 74 ? 0.966 -11.141 1.586 1.00 96.31 74 HIS A N 1
ATOM 585 C CA . HIS A 1 74 ? 1.323 -12.267 2.444 1.00 96.31 74 HIS A CA 1
ATOM 586 C C . HIS A 1 74 ? 0.117 -12.700 3.268 1.00 96.31 74 HIS A C 1
ATOM 588 O O . HIS A 1 74 ? -0.774 -11.900 3.538 1.00 96.31 74 HIS A O 1
ATOM 594 N N . GLU A 1 75 ? 0.098 -13.973 3.664 1.00 94.31 75 GLU A N 1
ATOM 595 C CA . GLU A 1 75 ? -0.982 -14.549 4.480 1.00 94.31 75 GLU A CA 1
ATOM 596 C C . GLU A 1 75 ? -2.381 -14.350 3.856 1.00 94.31 75 GLU A C 1
ATOM 598 O O . GLU A 1 75 ? -3.373 -14.184 4.559 1.00 94.31 75 GLU A O 1
ATOM 603 N N . GLY A 1 76 ? -2.468 -14.338 2.521 1.00 93.44 76 GLY A N 1
ATOM 604 C CA . GLY A 1 76 ? -3.694 -14.068 1.770 1.00 93.44 76 GLY A CA 1
ATOM 605 C C . GLY A 1 76 ? -4.183 -12.614 1.796 1.00 93.44 76 GLY A C 1
ATOM 606 O O . GLY A 1 76 ? -5.193 -12.318 1.157 1.00 93.44 76 GLY A O 1
ATOM 607 N N . ILE A 1 77 ? -3.488 -11.704 2.484 1.00 95.12 77 ILE A N 1
ATOM 608 C CA . ILE A 1 77 ? -3.874 -10.299 2.640 1.00 95.12 77 ILE A CA 1
ATOM 609 C C . ILE A 1 77 ? -2.960 -9.415 1.785 1.00 95.12 77 ILE A C 1
ATOM 611 O O . ILE A 1 77 ? -1.762 -9.664 1.634 1.00 95.12 77 ILE A O 1
ATOM 615 N N . VAL A 1 78 ? -3.544 -8.369 1.200 1.00 96.12 78 VAL A N 1
ATOM 616 C CA . VAL A 1 78 ? -2.815 -7.335 0.461 1.00 96.12 78 VAL A CA 1
ATOM 617 C C . VAL A 1 78 ? -2.710 -6.082 1.315 1.00 96.12 78 VAL A C 1
ATOM 619 O O . VAL A 1 78 ? -3.723 -5.603 1.825 1.00 96.12 78 VAL A O 1
ATOM 622 N N . PHE A 1 79 ? -1.515 -5.504 1.389 1.00 96.75 79 PHE A N 1
ATOM 623 C CA . PHE A 1 79 ? -1.233 -4.310 2.175 1.00 96.75 79 PHE A CA 1
ATOM 624 C C . PHE A 1 79 ? -0.678 -3.180 1.313 1.00 96.75 79 PHE A C 1
ATOM 626 O O . PHE A 1 79 ? 0.189 -3.400 0.464 1.00 96.75 79 PHE A O 1
ATOM 633 N N . TYR A 1 80 ? -1.131 -1.955 1.584 1.00 96.56 80 TYR A N 1
ATOM 634 C CA . TYR A 1 80 ? -0.379 -0.754 1.234 1.00 96.56 80 TYR A CA 1
ATOM 635 C C . TYR A 1 80 ? 0.733 -0.549 2.259 1.00 96.56 80 TYR A C 1
ATOM 637 O O . TYR A 1 80 ? 0.475 -0.595 3.461 1.00 96.56 80 TYR A O 1
ATOM 645 N N . VAL A 1 81 ? 1.943 -0.261 1.784 1.00 96.00 81 VAL A N 1
ATOM 646 C CA . VAL A 1 81 ? 3.108 0.027 2.624 1.00 96.00 81 VAL A CA 1
ATOM 647 C C . VAL A 1 81 ? 3.658 1.404 2.292 1.00 96.00 81 VAL A C 1
ATOM 649 O O . VAL A 1 81 ? 3.903 1.752 1.130 1.00 96.00 81 VAL A O 1
ATOM 652 N N . GLY A 1 82 ? 3.871 2.202 3.333 1.00 94.44 82 GLY A N 1
ATOM 653 C CA . GLY A 1 82 ? 4.407 3.544 3.184 1.00 94.44 82 GLY A CA 1
ATOM 654 C C . GLY A 1 82 ? 4.602 4.263 4.508 1.00 94.44 82 GLY A C 1
ATOM 655 O O . GLY A 1 82 ? 4.550 3.681 5.586 1.00 94.44 82 GLY A O 1
ATOM 656 N N . TYR A 1 83 ? 4.856 5.557 4.397 1.00 94.19 83 TYR A N 1
ATOM 657 C CA . TYR A 1 83 ? 5.189 6.442 5.500 1.00 94.19 83 TYR A CA 1
ATOM 658 C C . TYR A 1 83 ? 4.049 7.408 5.770 1.00 94.19 83 TYR A C 1
ATOM 660 O O . TYR A 1 83 ? 3.582 8.070 4.842 1.00 94.19 83 TYR A O 1
ATOM 668 N N . ALA A 1 84 ? 3.642 7.540 7.025 1.00 94.19 84 ALA A N 1
ATOM 669 C CA . ALA A 1 84 ? 2.650 8.519 7.460 1.00 94.19 84 ALA A CA 1
ATOM 670 C C . ALA A 1 84 ? 3.076 9.158 8.784 1.00 94.19 84 ALA A C 1
ATOM 672 O O . ALA A 1 84 ? 4.003 8.685 9.439 1.00 94.19 84 ALA A O 1
ATOM 673 N N . SER A 1 85 ? 2.421 10.254 9.170 1.00 93.38 85 SER A N 1
ATOM 674 C CA . SER A 1 85 ? 2.643 10.855 10.484 1.00 93.38 85 SER A CA 1
ATOM 675 C C . SER A 1 85 ? 2.216 9.901 11.598 1.00 93.38 85 SER A C 1
ATOM 677 O O . SER A 1 85 ? 1.228 9.176 11.456 1.00 93.38 85 SER A O 1
ATOM 679 N N . ASP A 1 86 ? 2.907 9.968 12.736 1.00 91.69 86 ASP A N 1
ATOM 680 C CA . ASP A 1 86 ? 2.537 9.192 13.926 1.00 91.69 86 ASP A CA 1
ATOM 681 C C . ASP A 1 86 ? 1.077 9.437 14.348 1.00 91.69 86 ASP A C 1
ATOM 683 O O . ASP A 1 86 ? 0.404 8.511 14.775 1.00 91.69 86 ASP A O 1
ATOM 68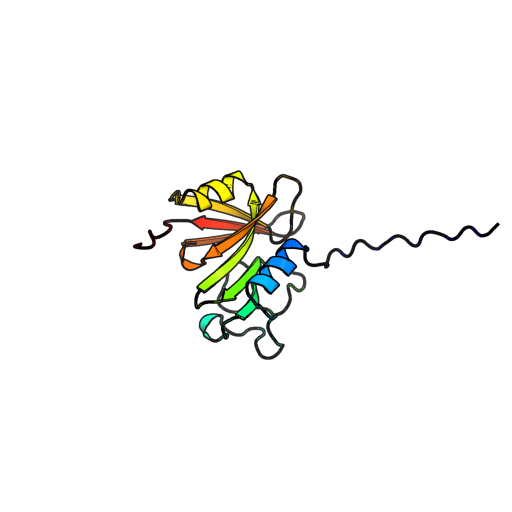7 N N . GLU A 1 87 ? 0.537 10.649 14.150 1.00 91.56 87 GLU A N 1
ATOM 688 C CA . GLU A 1 87 ? -0.882 10.942 14.409 1.00 91.56 87 GLU A CA 1
ATOM 689 C C . GLU A 1 87 ? -1.823 10.097 13.532 1.00 91.56 87 GLU A C 1
ATOM 691 O O . GLU A 1 87 ? -2.822 9.568 14.018 1.00 91.56 87 GLU A O 1
ATOM 696 N N . HIS A 1 88 ? -1.531 9.961 12.234 1.00 92.31 88 HIS A N 1
ATOM 697 C CA . HIS A 1 88 ? -2.354 9.145 11.341 1.00 92.31 88 HIS A CA 1
ATOM 698 C C . HIS A 1 88 ? -2.228 7.654 11.658 1.00 92.31 88 HIS A C 1
ATOM 700 O O . HIS A 1 88 ? -3.226 6.933 11.622 1.00 92.31 88 HIS A O 1
ATOM 706 N N . ILE A 1 89 ? -1.019 7.204 11.994 1.00 91.94 89 ILE A N 1
ATOM 707 C CA . ILE A 1 89 ? -0.770 5.816 12.389 1.00 91.94 89 ILE A CA 1
ATOM 708 C C . ILE A 1 89 ? -1.482 5.512 13.705 1.00 91.94 89 ILE A C 1
ATOM 710 O O . ILE A 1 89 ? -2.117 4.472 13.816 1.00 91.94 89 ILE A O 1
ATOM 714 N N . GLU A 1 90 ? -1.479 6.427 14.670 1.00 92.38 90 GLU A N 1
ATOM 715 C CA . GLU A 1 90 ? -2.190 6.243 15.935 1.00 92.38 90 GLU A CA 1
ATOM 716 C C . GLU A 1 90 ? -3.700 6.090 15.715 1.00 92.38 90 GLU A C 1
ATOM 718 O O . GLU A 1 90 ? -4.317 5.213 16.314 1.00 92.38 90 GLU A O 1
ATOM 723 N N . LYS A 1 91 ? -4.315 6.868 14.811 1.00 91.19 91 LYS A N 1
ATOM 724 C CA . LYS A 1 91 ? -5.739 6.690 14.446 1.00 91.19 91 LYS A CA 1
ATOM 725 C C . LYS A 1 91 ? -6.012 5.286 13.898 1.00 91.19 91 LYS A C 1
ATOM 727 O O . LYS A 1 91 ? -7.020 4.676 14.254 1.00 91.19 91 LYS A O 1
ATOM 732 N N . TYR A 1 92 ? -5.094 4.766 13.086 1.00 91.12 92 TYR A N 1
ATOM 733 C CA . TYR A 1 92 ? -5.144 3.401 12.568 1.00 91.12 92 TYR A CA 1
ATOM 734 C C . TYR A 1 92 ? -4.986 2.347 13.674 1.00 91.12 92 TYR A C 1
ATOM 736 O O . TYR A 1 92 ? -5.836 1.468 13.808 1.00 91.12 92 TYR A O 1
ATOM 744 N N . LEU A 1 93 ? -3.967 2.472 14.526 1.00 89.75 93 LEU A N 1
ATOM 745 C CA . LEU A 1 93 ? -3.695 1.533 15.620 1.00 89.75 93 LEU A CA 1
ATOM 746 C C . LEU A 1 93 ? -4.805 1.530 16.683 1.00 89.75 93 LEU A C 1
ATOM 748 O O . LEU A 1 93 ? -5.167 0.475 17.202 1.00 89.75 93 LEU A O 1
ATOM 752 N N . THR A 1 94 ? -5.392 2.696 16.961 1.00 90.00 94 THR A N 1
ATOM 753 C CA . THR A 1 94 ? -6.533 2.866 17.879 1.00 90.00 94 THR A CA 1
ATOM 754 C C . THR A 1 94 ? -7.881 2.542 17.241 1.00 90.00 94 THR A C 1
ATOM 756 O O . THR A 1 94 ? -8.917 2.699 17.886 1.00 90.00 94 THR A O 1
ATOM 759 N N . ARG A 1 95 ? -7.882 2.051 15.994 1.00 86.00 95 ARG A N 1
ATOM 760 C CA . ARG A 1 95 ? -9.075 1.602 15.265 1.00 86.00 95 ARG A CA 1
ATOM 761 C C . ARG A 1 95 ? -10.170 2.656 15.173 1.00 86.00 95 ARG A C 1
ATOM 763 O O . ARG A 1 95 ? -11.360 2.348 15.249 1.00 86.00 95 ARG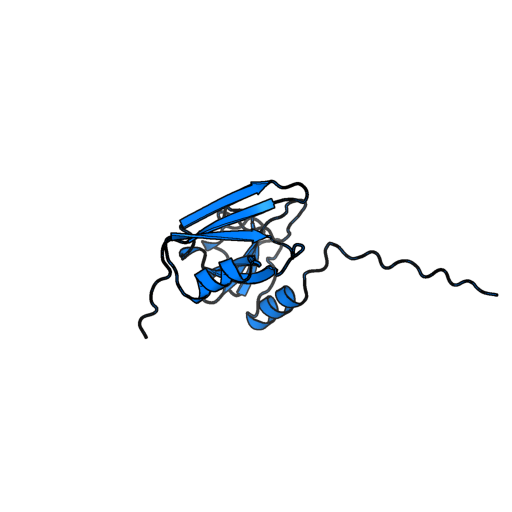 A O 1
ATOM 770 N N . GLN A 1 96 ? -9.772 3.911 14.992 1.00 87.25 96 GLN A N 1
ATOM 771 C CA . GLN A 1 96 ? -10.732 4.951 14.654 1.00 87.25 96 GLN A CA 1
ATOM 772 C C . GLN A 1 96 ? -11.387 4.623 13.307 1.00 87.25 96 GLN A C 1
ATOM 774 O O . GLN A 1 96 ? -10.851 3.880 12.487 1.00 87.25 96 GLN A O 1
ATOM 779 N N . SER A 1 97 ? -12.581 5.155 13.085 1.00 86.50 97 SER A N 1
ATOM 780 C CA . SER A 1 97 ? -13.323 4.981 11.834 1.00 86.50 97 SER A CA 1
ATOM 781 C C . SER A 1 97 ? -13.444 6.318 11.117 1.00 86.50 97 SER A C 1
ATOM 783 O O . SER A 1 97 ? -13.381 7.373 11.748 1.00 86.50 97 SER A O 1
ATOM 785 N N . ASN A 1 98 ? -13.649 6.270 9.801 1.00 88.38 98 ASN A N 1
ATOM 786 C CA . ASN A 1 98 ? -13.898 7.443 8.959 1.00 88.38 98 ASN A CA 1
ATOM 787 C C . ASN A 1 98 ? -12.801 8.514 9.051 1.00 88.38 98 ASN A C 1
ATOM 789 O O . ASN A 1 98 ? -13.073 9.696 9.263 1.00 88.38 98 ASN A O 1
ATOM 793 N N . PHE A 1 99 ? -11.555 8.092 8.880 1.00 92.81 99 PHE A N 1
ATOM 794 C CA . PHE A 1 99 ? -10.410 8.990 8.804 1.00 92.81 99 PHE A CA 1
ATOM 795 C C . PHE A 1 99 ? -9.630 8.727 7.521 1.00 92.81 99 PHE A C 1
ATOM 797 O O . PHE A 1 99 ? -9.913 7.794 6.768 1.00 92.81 99 PHE A O 1
ATOM 804 N N . HIS A 1 100 ? -8.649 9.576 7.263 1.00 94.56 100 HIS A N 1
ATOM 805 C CA . HIS A 1 100 ? -7.746 9.405 6.143 1.00 94.56 100 HIS A CA 1
ATOM 806 C C . HIS A 1 100 ? -6.294 9.432 6.598 1.00 94.56 100 HIS A C 1
ATOM 808 O O . HIS A 1 100 ? -5.947 10.102 7.574 1.00 94.56 100 HIS A O 1
ATOM 814 N N . ILE A 1 101 ? -5.464 8.665 5.901 1.00 94.88 101 ILE A N 1
ATOM 815 C CA . ILE A 1 101 ? -4.026 8.594 6.125 1.00 94.88 101 ILE A CA 1
ATOM 816 C C . ILE A 1 101 ? -3.354 9.150 4.883 1.00 94.88 101 ILE A C 1
ATOM 818 O O . ILE A 1 101 ? -3.449 8.571 3.804 1.00 94.88 101 ILE A O 1
ATOM 822 N N . LEU A 1 102 ? -2.642 10.261 5.050 1.00 94.25 102 LEU A N 1
ATOM 823 C CA . LEU A 1 102 ? -1.771 10.775 4.004 1.00 94.25 102 LEU A CA 1
ATOM 824 C C . LEU A 1 102 ? -0.440 10.016 4.034 1.00 94.25 102 LEU A C 1
ATOM 826 O O . LEU A 1 102 ? 0.348 10.164 4.971 1.00 94.25 102 LEU A O 1
ATOM 830 N N . THR A 1 103 ? -0.210 9.207 3.007 1.00 93.88 103 THR A N 1
ATOM 831 C CA . THR A 1 103 ? 0.906 8.270 2.891 1.00 93.88 103 THR A CA 1
ATOM 832 C C . THR A 1 103 ? 1.900 8.708 1.821 1.00 93.88 103 THR A C 1
ATOM 834 O O . THR A 1 103 ? 1.533 9.177 0.746 1.00 93.88 103 THR A O 1
ATOM 837 N N . SER A 1 104 ? 3.186 8.523 2.096 1.00 92.06 104 SER A N 1
ATOM 838 C CA . SER A 1 104 ? 4.286 8.738 1.159 1.00 92.06 104 SER A CA 1
ATOM 839 C C . SER A 1 104 ? 5.024 7.422 0.903 1.00 92.06 104 SER A C 1
ATOM 841 O O . SER A 1 104 ? 5.236 6.662 1.846 1.00 92.06 104 SER A O 1
ATOM 843 N N . PRO A 1 105 ? 5.503 7.148 -0.321 1.00 90.00 105 PRO A N 1
ATOM 844 C CA . PRO A 1 105 ? 6.316 5.958 -0.577 1.00 90.00 105 PRO A CA 1
ATOM 845 C C . PRO A 1 105 ? 7.727 6.007 0.019 1.00 90.00 105 PRO A C 1
ATOM 847 O O . PRO A 1 105 ? 8.383 4.977 0.143 1.00 90.00 105 PRO A O 1
ATOM 850 N N . HIS A 1 106 ? 8.197 7.207 0.361 1.00 87.00 106 HIS A N 1
ATOM 851 C CA . HIS A 1 106 ? 9.518 7.465 0.930 1.00 87.00 106 HIS A CA 1
ATOM 852 C C . HIS A 1 106 ? 9.384 8.286 2.218 1.00 87.00 106 HIS A C 1
ATOM 854 O O . HIS A 1 106 ? 8.429 9.070 2.331 1.00 87.00 106 HIS A O 1
ATOM 860 N N . PRO A 1 107 ? 10.338 8.175 3.158 1.00 85.50 107 PRO A N 1
ATOM 861 C CA . PRO A 1 107 ? 10.333 9.000 4.358 1.00 85.50 107 PRO A CA 1
ATOM 862 C C . PRO A 1 107 ? 10.474 10.478 3.968 1.00 85.50 107 PRO A C 1
ATOM 864 O O . PRO A 1 107 ? 11.393 10.862 3.243 1.00 85.50 107 PRO A O 1
ATOM 867 N N . ARG A 1 108 ? 9.545 11.320 4.434 1.00 78.19 108 ARG A N 1
ATOM 868 C CA . ARG A 1 108 ? 9.569 12.780 4.231 1.00 78.19 108 ARG A CA 1
ATOM 869 C C . ARG A 1 108 ? 9.989 13.486 5.520 1.00 78.19 108 ARG A C 1
ATOM 871 O O . ARG A 1 108 ? 9.899 12.914 6.602 1.00 78.19 108 ARG A O 1
ATOM 878 N N . LYS A 1 109 ? 10.458 14.737 5.408 1.00 70.12 109 LYS A N 1
ATOM 879 C CA . LYS A 1 109 ? 10.868 15.556 6.565 1.00 70.12 109 LYS A CA 1
ATOM 880 C C . LYS A 1 109 ? 9.730 15.640 7.595 1.00 70.12 109 LYS A C 1
ATOM 882 O O . LYS A 1 109 ? 8.661 16.148 7.271 1.00 70.12 109 LYS A O 1
ATOM 887 N N . GLY A 1 110 ? 9.986 15.180 8.821 1.00 68.75 110 GLY A N 1
ATOM 888 C CA . GLY A 1 110 ? 9.017 15.124 9.922 1.00 68.75 110 GLY A CA 1
ATOM 889 C C . GLY A 1 110 ? 9.109 13.806 10.700 1.00 68.75 110 GLY A C 1
ATOM 890 O O . GLY A 1 110 ? 10.046 13.035 10.500 1.00 68.75 110 GLY A O 1
ATOM 891 N N . THR A 1 111 ? 8.136 13.548 11.576 1.00 65.38 111 THR A N 1
ATOM 892 C CA . THR A 1 111 ? 7.942 12.267 12.282 1.00 65.38 111 THR A CA 1
ATOM 893 C C . THR A 1 111 ? 7.089 11.330 11.427 1.00 65.38 111 THR A C 1
ATOM 895 O O . THR A 1 111 ? 5.910 11.096 11.695 1.00 65.38 111 THR A O 1
ATOM 898 N N . ALA A 1 112 ? 7.671 10.891 10.312 1.00 82.69 112 ALA A N 1
ATOM 899 C CA . ALA A 1 112 ? 7.043 9.927 9.424 1.00 82.69 112 ALA A CA 1
ATOM 900 C C . ALA A 1 112 ? 7.527 8.519 9.786 1.00 82.69 112 ALA A C 1
ATOM 902 O O . ALA A 1 112 ? 8.716 8.231 9.646 1.00 82.69 112 ALA A O 1
ATOM 903 N N . SER A 1 113 ? 6.612 7.662 10.224 1.00 92.38 113 SER A N 1
ATOM 904 C CA . SER A 1 113 ? 6.899 6.271 10.570 1.00 92.38 113 SER A CA 1
ATOM 905 C C . SER A 1 113 ? 6.393 5.340 9.469 1.00 92.38 113 SER A C 1
ATOM 907 O O . SER A 1 113 ? 5.390 5.623 8.805 1.00 92.38 113 SER A O 1
ATOM 909 N N . LEU A 1 114 ? 7.120 4.246 9.237 1.00 94.81 114 LEU A N 1
ATOM 910 C CA . LEU A 1 114 ? 6.687 3.197 8.319 1.00 94.81 114 LEU A CA 1
ATOM 911 C C . LEU A 1 114 ? 5.493 2.451 8.926 1.00 94.81 114 LEU A C 1
ATOM 913 O O . LEU A 1 114 ? 5.520 2.087 10.102 1.00 94.81 114 LEU A O 1
ATOM 917 N N . PHE A 1 115 ? 4.480 2.181 8.113 1.00 95.19 115 PHE A N 1
ATOM 918 C CA . PHE A 1 115 ? 3.346 1.345 8.483 1.00 95.19 115 PHE A CA 1
ATOM 919 C C . PHE A 1 115 ? 2.873 0.510 7.290 1.00 95.19 115 PHE A C 1
ATOM 921 O O . PHE A 1 115 ? 3.233 0.771 6.136 1.00 95.19 115 PHE A O 1
ATOM 928 N N . GLU A 1 116 ? 2.028 -0.471 7.591 1.00 95.25 116 GLU A N 1
ATOM 929 C CA . GLU A 1 116 ? 1.249 -1.209 6.608 1.00 95.25 116 GLU A CA 1
ATOM 930 C C . GLU A 1 116 ? -0.235 -1.183 6.974 1.00 95.25 116 GLU A C 1
ATOM 932 O O . GLU A 1 116 ? -0.602 -1.202 8.153 1.00 95.25 116 GLU A O 1
ATOM 937 N N . ILE A 1 117 ? -1.093 -1.125 5.959 1.00 94.94 117 ILE A N 1
ATOM 938 C CA . ILE A 1 117 ? -2.545 -1.177 6.125 1.00 94.94 117 ILE A CA 1
ATOM 939 C C . ILE A 1 117 ? -3.150 -2.141 5.103 1.00 94.94 117 ILE A C 1
ATOM 941 O O . ILE A 1 117 ? -2.851 -2.013 3.909 1.00 94.94 117 ILE A O 1
ATOM 945 N N . PRO A 1 118 ? -4.006 -3.090 5.530 1.00 94.81 118 PRO A N 1
ATOM 946 C CA . PRO A 1 118 ? -4.762 -3.920 4.608 1.00 94.81 118 PRO A CA 1
ATOM 947 C C . PRO A 1 118 ? -5.550 -3.070 3.616 1.00 94.81 118 PRO A C 1
ATOM 949 O O . PRO A 1 118 ? -6.269 -2.144 3.993 1.00 94.81 118 PRO A O 1
ATOM 952 N N . VAL A 1 119 ? -5.448 -3.417 2.337 1.00 93.69 119 VAL A N 1
ATOM 953 C CA . VAL A 1 119 ? -6.192 -2.758 1.257 1.00 93.69 119 VAL A CA 1
ATOM 954 C C . VAL A 1 119 ? -7.694 -2.810 1.521 1.00 93.69 119 VAL A C 1
ATOM 956 O O . VAL A 1 119 ? -8.395 -1.847 1.237 1.00 93.69 119 VAL A O 1
ATOM 959 N N . GLU A 1 120 ? -8.187 -3.898 2.113 1.00 91.94 120 GLU A N 1
ATOM 960 C CA . GLU A 1 120 ? -9.600 -4.064 2.469 1.00 91.94 120 GLU A CA 1
ATOM 961 C C . GLU A 1 120 ? -10.120 -3.033 3.484 1.00 91.94 120 GLU A C 1
ATOM 963 O O . GLU A 1 120 ? -11.321 -2.769 3.518 1.00 91.94 120 GLU A O 1
ATOM 968 N N . PHE A 1 121 ? -9.244 -2.409 4.279 1.00 92.69 121 PHE A N 1
ATOM 969 C CA . PHE A 1 121 ? -9.638 -1.344 5.212 1.00 92.69 121 PHE A CA 1
ATOM 970 C C . PHE A 1 121 ? -9.716 0.023 4.522 1.00 92.69 121 PHE A C 1
ATOM 972 O O . PHE A 1 121 ? -10.276 0.975 5.074 1.00 92.69 121 PHE A O 1
ATOM 979 N N . VAL A 1 122 ? -9.157 0.132 3.315 1.00 93.25 122 VAL A N 1
ATOM 980 C CA . VAL A 1 122 ? -9.092 1.357 2.524 1.00 93.25 122 VAL A CA 1
ATOM 981 C C . VAL A 1 122 ? -10.228 1.359 1.504 1.00 93.25 122 VAL A C 1
ATOM 983 O O . VAL A 1 122 ? -10.176 0.714 0.463 1.00 93.25 122 VAL A O 1
ATOM 986 N N . SER A 1 123 ? -11.259 2.151 1.781 1.00 93.62 123 SER A N 1
ATOM 987 C CA . SER A 1 123 ? -12.413 2.333 0.889 1.00 93.62 123 SER A CA 1
ATOM 988 C C . SER A 1 123 ? -12.072 3.063 -0.412 1.00 93.62 123 SER A C 1
ATOM 990 O O . SER A 1 123 ? -12.737 2.882 -1.433 1.00 93.62 123 SER A O 1
ATOM 992 N N . LYS A 1 124 ? -11.052 3.925 -0.368 1.00 94.69 124 LYS A N 1
ATOM 993 C CA . LYS A 1 124 ? -10.601 4.739 -1.493 1.00 94.69 124 LYS A CA 1
ATOM 994 C C . LYS A 1 124 ? -9.141 5.125 -1.300 1.00 94.69 124 LYS A C 1
ATOM 996 O O . LYS A 1 124 ? -8.733 5.452 -0.191 1.00 94.69 124 LYS A O 1
ATOM 1001 N N . CYS A 1 125 ? -8.385 5.140 -2.387 1.00 95.44 125 CYS A N 1
ATOM 1002 C CA . CYS A 1 125 ? -7.053 5.727 -2.454 1.00 95.44 125 CYS A CA 1
ATOM 1003 C C . CYS A 1 125 ? -7.092 6.871 -3.475 1.00 95.44 125 CYS A C 1
ATOM 1005 O O . CYS A 1 125 ? -7.582 6.675 -4.590 1.00 95.44 125 CYS A O 1
ATOM 1007 N N . GLU A 1 126 ? -6.606 8.059 -3.109 1.00 95.62 126 GLU A N 1
ATOM 1008 C CA . GLU A 1 126 ? -6.431 9.180 -4.042 1.00 95.62 126 GLU A CA 1
ATOM 1009 C C . GLU A 1 126 ? -4.965 9.595 -4.174 1.00 95.62 126 GLU A C 1
ATOM 1011 O O . GLU A 1 126 ? -4.254 9.783 -3.189 1.00 95.62 126 GLU A O 1
ATOM 1016 N N . GLU A 1 127 ? -4.529 9.807 -5.411 1.00 93.94 127 GLU A N 1
ATOM 1017 C CA . GLU A 1 127 ? -3.185 10.281 -5.731 1.00 93.94 127 GLU A CA 1
ATOM 1018 C C . GLU A 1 127 ? -3.143 11.811 -5.635 1.00 93.94 127 GLU A C 1
ATOM 1020 O O . GLU A 1 127 ? -3.931 12.523 -6.263 1.00 93.94 127 GLU A O 1
ATOM 1025 N N . ARG A 1 128 ? -2.211 12.338 -4.841 1.00 91.94 128 ARG A N 1
ATOM 1026 C CA . ARG A 1 128 ? -2.003 13.770 -4.613 1.00 91.94 128 ARG A CA 1
ATOM 1027 C C . ARG A 1 128 ? -0.628 14.161 -5.165 1.00 91.94 128 ARG A C 1
ATOM 1029 O O . ARG A 1 128 ? 0.378 13.875 -4.509 1.00 91.94 128 ARG A O 1
ATOM 1036 N N . PRO A 1 129 ? -0.543 14.785 -6.352 1.00 88.94 129 PRO A N 1
ATOM 1037 C CA . PRO A 1 129 ? 0.734 15.246 -6.881 1.00 88.94 129 PRO A CA 1
ATOM 1038 C C . PRO A 1 129 ? 1.315 16.347 -5.986 1.00 88.94 129 PRO A C 1
ATOM 1040 O O . PRO A 1 129 ? 0.604 17.249 -5.541 1.00 88.94 129 PRO A O 1
ATOM 1043 N N . VAL A 1 130 ? 2.616 16.270 -5.733 1.00 86.25 130 VAL A N 1
ATOM 1044 C CA . VAL A 1 130 ? 3.409 17.243 -4.971 1.00 86.25 130 VAL A CA 1
ATOM 1045 C C . VAL A 1 130 ? 4.728 17.500 -5.703 1.00 86.25 130 VAL A C 1
ATOM 1047 O O . VAL A 1 130 ? 5.073 16.771 -6.628 1.00 86.25 130 VAL A O 1
ATOM 1050 N N . GLU A 1 131 ? 5.476 18.530 -5.302 1.00 80.56 131 GLU A N 1
ATOM 1051 C CA . GLU A 1 131 ? 6.737 18.918 -5.965 1.00 80.56 131 GLU A CA 1
ATOM 1052 C C . GLU A 1 131 ? 7.718 17.736 -6.098 1.00 80.56 131 GLU A C 1
ATOM 1054 O O . GLU A 1 131 ? 8.244 17.479 -7.177 1.00 80.56 131 GLU A O 1
ATOM 1059 N N . ASP A 1 132 ? 7.841 16.936 -5.035 1.00 77.94 132 ASP A N 1
ATOM 1060 C CA . ASP A 1 132 ? 8.703 15.749 -4.977 1.00 77.94 132 ASP A CA 1
ATOM 1061 C C . ASP A 1 132 ? 7.917 14.436 -5.188 1.00 77.94 132 ASP A C 1
ATOM 1063 O O . ASP A 1 132 ? 8.020 13.495 -4.392 1.00 77.94 132 ASP A O 1
ATOM 1067 N N . GLY A 1 133 ? 7.042 14.378 -6.195 1.00 85.25 133 GLY A N 1
ATOM 1068 C CA . GLY A 1 133 ? 6.344 13.149 -6.594 1.00 85.25 133 GLY A CA 1
ATOM 1069 C C . GLY A 1 133 ? 4.880 13.077 -6.163 1.00 85.25 133 GLY A C 1
ATOM 1070 O O . GLY A 1 133 ? 4.086 13.945 -6.506 1.00 85.25 133 GLY A O 1
ATOM 1071 N N . TYR A 1 134 ? 4.499 12.019 -5.443 1.00 88.50 134 TYR A N 1
ATOM 1072 C CA . TYR A 1 134 ? 3.111 11.790 -5.026 1.00 88.50 134 TYR A CA 1
ATOM 1073 C C . TYR A 1 134 ? 2.992 11.532 -3.524 1.00 88.50 134 TYR A C 1
ATOM 1075 O O . TYR A 1 134 ? 3.889 10.967 -2.885 1.00 88.50 134 TYR A O 1
ATOM 1083 N N . LEU A 1 135 ? 1.860 11.965 -2.979 1.00 91.69 135 LEU A N 1
ATOM 1084 C CA . LEU A 1 135 ? 1.274 11.465 -1.745 1.00 91.69 135 LEU A CA 1
ATOM 1085 C C . LEU A 1 135 ? 0.011 10.673 -2.089 1.00 91.69 135 LEU A C 1
ATOM 1087 O O . LEU A 1 135 ? -0.593 10.876 -3.139 1.00 91.69 135 LEU A O 1
ATOM 1091 N N . PHE A 1 136 ? -0.384 9.782 -1.195 1.00 94.44 136 PHE A N 1
ATOM 1092 C CA . PHE A 1 136 ? -1.522 8.892 -1.361 1.00 94.44 136 PHE A CA 1
ATOM 1093 C C . PHE A 1 136 ? -2.455 9.092 -0.177 1.00 94.44 136 PHE A C 1
ATOM 1095 O O . PHE A 1 136 ? -2.049 8.924 0.965 1.00 94.44 136 PHE A O 1
ATOM 1102 N N . ASP A 1 137 ? -3.678 9.516 -0.445 1.00 95.88 137 ASP A N 1
ATOM 1103 C CA . ASP A 1 137 ? -4.706 9.779 0.556 1.00 95.88 137 ASP A CA 1
ATOM 1104 C C . ASP A 1 137 ? -5.568 8.517 0.689 1.00 95.88 137 ASP A C 1
ATOM 1106 O O . ASP A 1 137 ? -6.359 8.199 -0.205 1.00 95.88 137 ASP A O 1
ATOM 1110 N N . LEU A 1 138 ? -5.336 7.742 1.751 1.00 96.12 138 LEU A N 1
ATOM 1111 C CA . LEU A 1 138 ? -6.006 6.466 2.006 1.00 96.12 138 LEU A CA 1
ATOM 1112 C C . LEU A 1 138 ? -7.211 6.697 2.922 1.00 96.12 138 LEU A C 1
ATOM 1114 O O . LEU A 1 138 ? -7.045 7.025 4.095 1.00 96.12 138 LEU A O 1
ATOM 1118 N N . PHE A 1 139 ? -8.421 6.504 2.405 1.00 95.38 139 PHE A N 1
ATOM 1119 C CA . PHE A 1 139 ? -9.674 6.693 3.137 1.00 95.38 139 PHE A CA 1
ATOM 1120 C C . PHE A 1 139 ? -10.059 5.410 3.876 1.00 95.38 139 PHE A C 1
ATOM 1122 O O . PHE A 1 139 ? -10.489 4.432 3.256 1.00 95.38 139 PHE A O 1
ATOM 1129 N N . VAL A 1 140 ? -9.952 5.430 5.201 1.00 92.62 140 VAL A N 1
ATOM 1130 C CA . VAL A 1 140 ? -10.214 4.288 6.083 1.00 92.62 140 VAL A CA 1
ATOM 1131 C C . VAL A 1 140 ? -11.619 4.406 6.669 1.00 92.62 140 VAL A C 1
ATOM 1133 O O . VAL A 1 140 ? -11.918 5.330 7.428 1.00 92.62 140 VAL A O 1
ATOM 1136 N N . THR A 1 141 ? -12.508 3.477 6.313 1.00 81.06 141 THR A N 1
ATOM 1137 C CA . THR A 1 141 ? -13.918 3.507 6.743 1.00 81.06 141 THR A CA 1
ATOM 1138 C C . THR A 1 141 ? -14.137 2.757 8.045 1.00 81.06 141 THR A C 1
ATOM 1140 O O . THR A 1 141 ? -14.625 3.342 9.009 1.00 81.06 141 THR A O 1
ATOM 1143 N N . ALA A 1 142 ? -13.761 1.480 8.099 1.00 73.25 142 ALA A N 1
ATOM 1144 C CA . ALA A 1 142 ? -13.926 0.639 9.276 1.00 73.25 142 ALA A CA 1
ATOM 1145 C C . ALA A 1 142 ? -12.828 -0.423 9.319 1.00 73.25 142 ALA A C 1
ATOM 1147 O O . ALA A 1 142 ? -12.569 -1.089 8.320 1.00 73.25 142 ALA A O 1
ATOM 1148 N N . ILE A 1 143 ? -12.214 -0.584 10.489 1.00 76.62 143 ILE A N 1
ATOM 1149 C CA . ILE A 1 143 ? -11.284 -1.675 10.766 1.00 76.62 143 ILE A CA 1
ATOM 1150 C C . ILE A 1 143 ? -12.102 -2.753 11.485 1.00 76.62 143 ILE A C 1
ATOM 1152 O O . ILE A 1 143 ? -12.559 -2.490 12.601 1.00 76.62 143 ILE A O 1
ATOM 1156 N N . PRO A 1 144 ? -12.373 -3.912 10.857 1.00 69.56 144 PRO A N 1
ATOM 1157 C CA . PRO A 1 144 ? -13.179 -4.957 11.466 1.00 69.56 144 PRO A CA 1
ATOM 1158 C C . PRO A 1 144 ? -12.568 -5.404 12.798 1.00 69.56 144 PRO A C 1
ATOM 1160 O O . PRO A 1 144 ? -11.352 -5.558 12.936 1.00 69.56 144 PRO A O 1
ATOM 1163 N N . GLU A 1 145 ? -13.424 -5.618 13.798 1.00 59.16 145 GLU A N 1
ATOM 1164 C CA . GLU A 1 145 ? -13.016 -6.292 15.024 1.00 59.16 145 GLU A CA 1
ATOM 1165 C C . GLU A 1 145 ? -12.677 -7.742 14.670 1.00 59.16 145 GLU A C 1
ATOM 1167 O O . GLU A 1 145 ? -13.545 -8.502 14.240 1.00 59.16 145 GLU A O 1
ATOM 1172 N N . LEU A 1 146 ? -11.412 -8.141 14.836 1.00 52.94 146 LEU A N 1
ATOM 1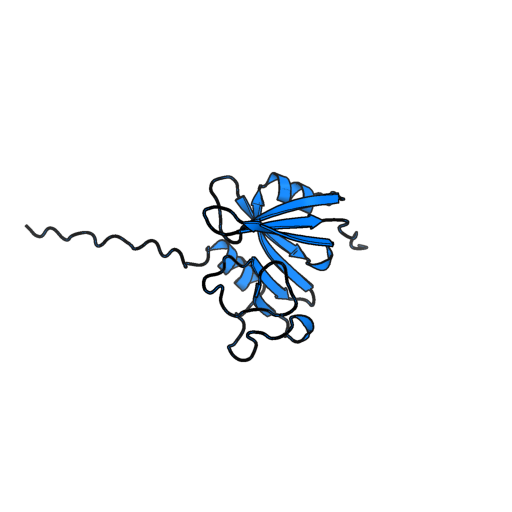173 C CA . LEU A 1 146 ? -11.080 -9.561 14.903 1.00 52.94 146 LEU A CA 1
ATOM 1174 C C . LEU A 1 146 ? -11.878 -10.139 16.074 1.00 52.94 146 LEU A C 1
ATOM 1176 O O . LEU A 1 146 ? -11.643 -9.750 17.220 1.00 52.94 146 LEU A O 1
ATOM 1180 N N . GLN A 1 147 ? -12.835 -11.023 15.787 1.00 39.66 147 GLN A N 1
ATOM 1181 C CA . GLN A 1 147 ? -13.451 -11.842 16.824 1.00 39.66 147 GLN A CA 1
ATOM 1182 C C . GLN A 1 147 ? -12.327 -12.671 17.456 1.00 39.66 147 GLN A C 1
ATOM 1184 O O . GLN A 1 147 ? -11.768 -13.551 16.804 1.00 39.66 147 GLN A O 1
ATOM 1189 N N . THR A 1 148 ? -11.944 -12.301 18.679 1.00 38.22 148 THR A N 1
ATOM 1190 C CA . THR A 1 148 ? -11.041 -13.066 19.552 1.00 38.22 148 THR A CA 1
ATOM 1191 C C . THR A 1 148 ? -11.563 -14.462 19.823 1.00 38.22 148 THR A C 1
ATOM 1193 O O . THR A 1 148 ? -12.787 -14.566 20.076 1.00 38.22 148 THR A O 1
#

Foldseek 3Di:
DDPPPPPDPPPPPVPDDPVVVVVLVVQQADADDPVQAQPQPVPDDARYKFWDAQDRRGGHSDCPVAQTFIWHGHPNFIKTKFWFAPVLVVCVVVFPFFAKTWGGNDDDPDRIDIDIDTPVQFPGWDWDQDPVHTIIITTGGGDDPDPD

Radius of gyration: 17.23 Å; chains: 1; bounding box: 65×35×35 Å

Secondary structure (DSSP, 8-state):
------------TT---HHHHHHHHHTT-EEPPTTTTT--GGGSPSSEEEEESS--SS-BSS-TTS-PEEEEEETTEEEEEEEEEHHHHHHHHTT-SSEEEEEBSS--SSSEEEEEEEGGGEEEEEEEEETTEEEEEEEE--------

pLDDT: mean 84.12, std 18.12, range [30.78, 97.56]

Sequence (148 aa):
MNAQRDAGKVQDGNATPREVQRLRHEQQLRPLTERENGTKIENLPDGIYGFSMCNLDSLRANRGDTFSLEIHKHEGIVFYVGYASDEHIEKYLTRQSNFHILTSPHPRKGTASLFEIPVEFVSKCEERPVEDGYLFDLFVTAIPELQT